Protein AF-A0A8W8I0H3-F1 (afdb_monomer)

Foldseek 3Di:
DCVCVVVVNAQCFADPVRAGVLNVDPDPVSNVVCVVSHDADPLNVVLCVCVVVVPDDPPPDDPVSVVVSVRD

pLDDT: mean 84.66, std 7.03, range [63.19, 96.25]

Mean predicted aligned error: 5.5 Å

Structure (mmCIF, N/CA/C/O backbone):
data_AF-A0A8W8I0H3-F1
#
_entry.id   AF-A0A8W8I0H3-F1
#
loop_
_atom_site.group_PDB
_atom_site.id
_atom_site.type_symbol
_atom_site.label_atom_id
_atom_site.label_alt_id
_atom_site.label_comp_id
_atom_site.label_asym_id
_atom_site.label_entity_id
_atom_site.label_seq_id
_atom_site.pdbx_PDB_ins_code
_atom_site.Cartn_x
_atom_site.Cartn_y
_atom_site.Cartn_z
_atom_site.occupancy
_atom_site.B_iso_or_equiv
_atom_site.auth_seq_id
_atom_site.auth_comp_id
_atom_site.auth_asym_id
_atom_site.auth_atom_id
_atom_site.pdbx_PDB_model_num
ATOM 1 N N . ILE A 1 1 ? 3.581 -8.921 -15.429 1.00 63.19 1 ILE A N 1
ATOM 2 C CA . ILE A 1 1 ? 3.196 -8.058 -14.288 1.00 63.19 1 ILE A CA 1
ATOM 3 C C . ILE A 1 1 ? 1.884 -7.323 -14.550 1.00 63.19 1 ILE A C 1
ATOM 5 O O . ILE A 1 1 ? 1.076 -7.322 -13.640 1.00 63.19 1 ILE A O 1
ATOM 9 N N . HIS A 1 2 ? 1.625 -6.802 -15.758 1.00 69.00 2 HIS A N 1
ATOM 10 C CA . HIS A 1 2 ? 0.355 -6.126 -16.086 1.00 69.00 2 HIS A CA 1
ATOM 11 C C . HIS A 1 2 ? -0.899 -6.883 -15.615 1.00 69.00 2 HIS A C 1
ATOM 13 O O . HIS A 1 2 ? -1.641 -6.328 -14.830 1.00 69.00 2 HIS A O 1
ATOM 19 N N . VAL A 1 3 ? -1.031 -8.189 -15.895 1.00 75.25 3 VAL A N 1
ATOM 20 C CA . VAL A 1 3 ? -2.156 -9.023 -15.399 1.00 75.25 3 VAL A CA 1
ATOM 21 C C . VAL A 1 3 ? -2.360 -8.974 -13.873 1.00 75.25 3 VAL A C 1
ATOM 23 O O . VAL A 1 3 ? -3.485 -9.076 -13.404 1.00 75.25 3 VAL A O 1
ATOM 26 N N . LEU A 1 4 ? -1.286 -8.839 -13.091 1.00 73.19 4 LEU A N 1
ATOM 27 C CA . LEU A 1 4 ? -1.362 -8.751 -11.629 1.00 73.19 4 LEU A CA 1
ATOM 28 C C . LEU A 1 4 ? -1.739 -7.333 -11.184 1.00 73.19 4 LEU A C 1
ATOM 30 O O . LEU A 1 4 ? -2.592 -7.176 -10.319 1.00 73.19 4 LEU A O 1
ATOM 34 N N . VAL A 1 5 ? -1.132 -6.311 -11.790 1.00 69.38 5 VAL A N 1
ATOM 35 C CA . VAL A 1 5 ? -1.426 -4.896 -11.495 1.00 69.38 5 VAL A CA 1
ATOM 36 C C . VAL A 1 5 ? -2.859 -4.542 -11.894 1.00 69.38 5 VAL A C 1
ATOM 38 O O . VAL A 1 5 ? -3.567 -3.916 -11.117 1.00 69.38 5 VAL A O 1
ATOM 41 N N . ASP A 1 6 ? -3.324 -5.033 -13.043 1.00 71.75 6 ASP A N 1
ATOM 42 C CA . ASP A 1 6 ? -4.704 -4.883 -13.519 1.00 71.75 6 ASP A CA 1
ATOM 43 C C . ASP A 1 6 ? -5.710 -5.610 -12.605 1.00 71.75 6 ASP A C 1
A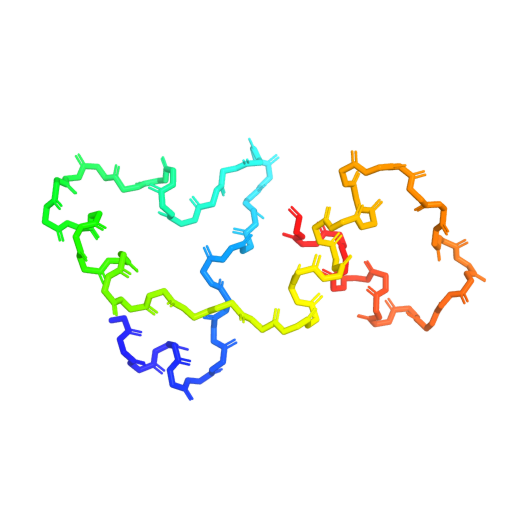TOM 45 O O . ASP A 1 6 ? -6.887 -5.260 -12.567 1.00 71.75 6 ASP A O 1
ATOM 49 N N . ALA A 1 7 ? -5.241 -6.604 -11.841 1.00 72.62 7 ALA A N 1
ATOM 50 C CA . ALA A 1 7 ? -5.991 -7.291 -10.791 1.00 72.62 7 ALA A CA 1
ATOM 51 C C . ALA A 1 7 ? -5.812 -6.645 -9.396 1.00 72.62 7 ALA A C 1
ATOM 53 O O . ALA A 1 7 ? -6.048 -7.306 -8.387 1.00 72.62 7 ALA A O 1
ATOM 54 N N . ASP A 1 8 ? -5.393 -5.376 -9.341 1.00 68.69 8 ASP A N 1
ATOM 55 C CA . ASP A 1 8 ? -5.186 -4.570 -8.124 1.00 68.69 8 ASP A CA 1
ATOM 56 C C . ASP A 1 8 ? -4.043 -5.077 -7.218 1.00 68.69 8 ASP A C 1
ATOM 58 O O . ASP A 1 8 ? -4.030 -4.865 -6.006 1.00 68.69 8 ASP A O 1
ATOM 62 N N . SER A 1 9 ? -3.040 -5.758 -7.795 1.00 74.81 9 SER A N 1
ATOM 63 C CA . SER A 1 9 ? -1.843 -6.147 -7.037 1.00 74.81 9 SER A CA 1
ATOM 64 C C . SER A 1 9 ? -1.003 -4.921 -6.681 1.00 74.81 9 SER A C 1
ATOM 66 O O . SER A 1 9 ? -0.393 -4.287 -7.544 1.00 74.81 9 SER A O 1
ATOM 68 N N . HIS A 1 10 ? -0.916 -4.636 -5.386 1.00 78.31 10 HIS A N 1
ATOM 69 C CA . HIS A 1 10 ? -0.115 -3.551 -4.831 1.00 78.31 10 HIS A 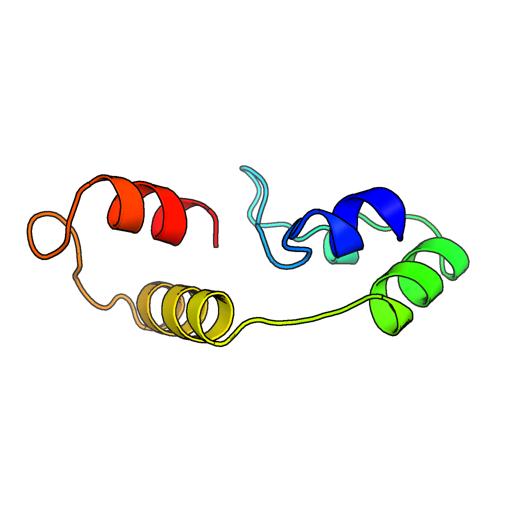CA 1
ATOM 70 C C . HIS A 1 10 ? 1.388 -3.867 -4.899 1.00 78.31 10 HIS A C 1
ATOM 72 O O . HIS A 1 10 ? 1.863 -4.856 -4.338 1.00 78.31 10 HIS A O 1
ATOM 78 N N . LEU A 1 11 ? 2.158 -3.012 -5.574 1.00 81.06 11 LEU A N 1
ATOM 79 C CA . LEU A 1 11 ? 3.612 -3.172 -5.719 1.00 81.06 11 LEU A CA 1
ATOM 80 C C . LEU A 1 11 ? 4.405 -2.628 -4.522 1.00 81.06 11 LEU A C 1
ATOM 82 O O . LEU A 1 11 ? 5.593 -2.927 -4.381 1.00 81.06 11 LEU A O 1
ATOM 86 N N . ASP A 1 12 ? 3.754 -1.850 -3.662 1.00 79.56 12 ASP A N 1
ATOM 87 C CA . ASP A 1 12 ? 4.327 -1.238 -2.466 1.00 79.56 12 ASP A CA 1
ATOM 88 C C . ASP A 1 12 ? 4.099 -2.050 -1.182 1.00 79.56 12 ASP A C 1
ATOM 90 O O . ASP A 1 12 ? 4.528 -1.619 -0.114 1.00 79.56 12 ASP A O 1
ATOM 94 N N . ILE A 1 13 ? 3.486 -3.235 -1.285 1.00 83.00 13 ILE A N 1
ATOM 95 C CA . ILE A 1 13 ? 3.437 -4.205 -0.188 1.00 83.00 13 ILE A CA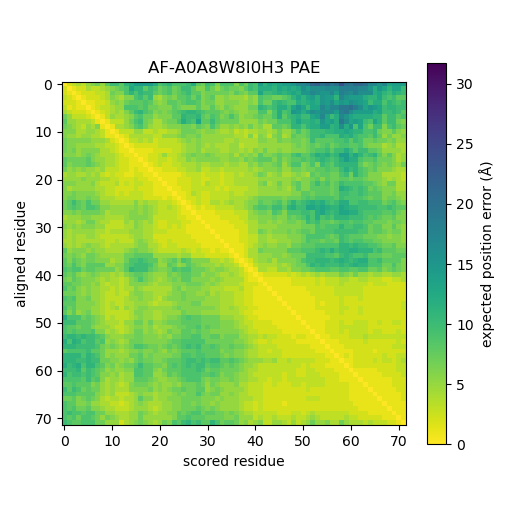 1
ATOM 96 C C . ILE A 1 13 ? 4.850 -4.695 0.128 1.00 83.00 13 ILE A C 1
ATOM 98 O O . ILE A 1 13 ? 5.637 -5.042 -0.761 1.00 83.00 13 ILE A O 1
ATOM 102 N N . CYS A 1 14 ? 5.140 -4.770 1.422 1.00 82.50 14 CYS A N 1
ATOM 103 C CA . CYS A 1 14 ? 6.397 -5.252 1.954 1.00 82.50 14 CYS A CA 1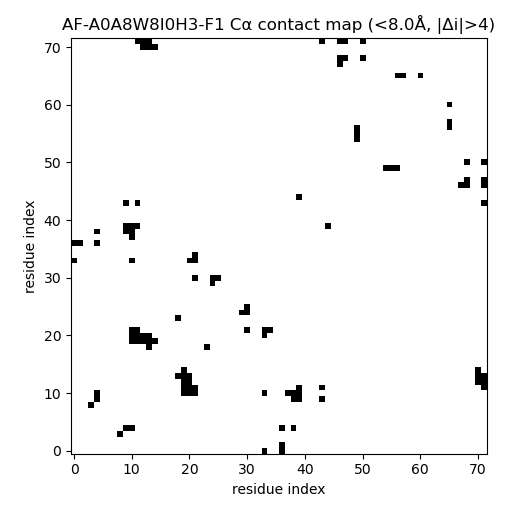
ATOM 104 C C . CYS A 1 14 ? 6.328 -6.745 2.292 1.00 82.50 14 CYS A C 1
ATOM 106 O O . CYS A 1 14 ? 5.347 -7.253 2.835 1.00 82.50 14 CYS A O 1
ATOM 108 N N . ASN A 1 15 ? 7.420 -7.465 2.039 1.00 83.25 15 ASN A N 1
ATOM 109 C CA . ASN A 1 15 ? 7.591 -8.817 2.563 1.00 83.25 15 ASN A CA 1
ATOM 110 C C . ASN A 1 15 ? 7.937 -8.802 4.074 1.00 83.25 15 ASN A C 1
ATOM 112 O O . ASN A 1 15 ? 8.074 -7.750 4.701 1.00 83.25 15 ASN A O 1
ATOM 116 N N . LYS A 1 16 ? 8.146 -9.985 4.674 1.00 81.00 16 LYS A N 1
ATOM 117 C CA . LYS A 1 16 ? 8.537 -10.122 6.096 1.00 81.00 16 LYS A CA 1
ATOM 118 C C . LYS A 1 16 ? 9.855 -9.416 6.455 1.00 81.00 16 LYS A C 1
ATOM 120 O O . LYS A 1 16 ? 10.080 -9.119 7.623 1.00 81.00 16 LYS A O 1
ATOM 125 N N . GLU A 1 17 ? 10.709 -9.147 5.469 1.00 80.62 17 GLU A N 1
ATOM 126 C CA . GLU A 1 17 ? 11.970 -8.411 5.619 1.00 80.62 17 GLU A CA 1
ATOM 127 C C . GLU A 1 17 ? 11.825 -6.903 5.361 1.00 80.62 17 GLU A C 1
ATOM 129 O O . GLU A 1 17 ? 12.833 -6.203 5.303 1.00 80.62 17 GLU A O 1
ATOM 134 N N . ARG A 1 18 ? 10.596 -6.393 5.199 1.00 75.75 18 ARG A N 1
ATOM 135 C CA . ARG A 1 18 ? 10.302 -4.989 4.860 1.00 75.75 18 ARG A CA 1
ATOM 136 C C . ARG A 1 18 ? 10.851 -4.539 3.504 1.00 75.75 18 ARG A C 1
ATOM 138 O O . ARG A 1 18 ? 11.197 -3.376 3.332 1.00 75.75 18 ARG A O 1
ATOM 145 N N . LYS A 1 19 ? 10.943 -5.461 2.547 1.00 83.62 19 LYS A N 1
ATOM 146 C CA . LYS A 1 19 ? 11.333 -5.159 1.166 1.00 83.62 19 LYS A CA 1
ATOM 147 C C . LYS A 1 19 ? 10.099 -5.144 0.279 1.00 83.62 19 LYS A C 1
ATOM 149 O O . LYS A 1 19 ? 9.315 -6.096 0.305 1.00 83.62 19 LYS A O 1
ATOM 154 N N . THR A 1 20 ? 9.952 -4.083 -0.501 1.00 85.75 20 THR A N 1
ATOM 155 C CA . THR A 1 20 ? 8.942 -3.968 -1.556 1.00 85.75 20 THR A CA 1
ATOM 156 C C . THR A 1 20 ? 9.321 -4.823 -2.765 1.00 85.75 20 THR A C 1
ATOM 158 O O . THR A 1 20 ? 10.449 -5.311 -2.885 1.00 85.75 20 THR A O 1
ATOM 161 N N . THR A 1 21 ? 8.399 -4.977 -3.718 1.00 85.38 21 THR A N 1
ATOM 162 C CA . THR A 1 21 ? 8.712 -5.647 -4.994 1.00 85.38 21 THR A CA 1
ATOM 163 C C . THR A 1 21 ? 9.861 -4.966 -5.747 1.00 85.38 21 THR A C 1
ATOM 165 O O . THR A 1 21 ? 10.676 -5.655 -6.359 1.00 85.38 21 THR A O 1
ATOM 168 N N . MET A 1 22 ? 9.975 -3.635 -5.635 1.00 85.69 22 MET A N 1
ATOM 169 C CA . MET A 1 22 ? 11.091 -2.850 -6.170 1.00 85.69 22 MET A CA 1
ATOM 170 C C . MET A 1 22 ? 12.424 -3.211 -5.510 1.00 85.69 22 MET A C 1
ATOM 172 O O . MET A 1 22 ? 13.409 -3.414 -6.215 1.00 85.69 22 MET A O 1
ATOM 176 N N . ASP A 1 23 ? 12.454 -3.347 -4.182 1.00 85.81 23 ASP A N 1
ATOM 177 C CA . ASP A 1 23 ? 13.674 -3.693 -3.435 1.00 85.81 23 ASP A CA 1
ATOM 178 C C . ASP A 1 23 ? 14.164 -5.117 -3.738 1.00 85.81 23 ASP A C 1
ATOM 180 O O . ASP A 1 23 ? 15.327 -5.455 -3.512 1.00 85.81 23 ASP A O 1
ATOM 184 N N . CYS A 1 24 ? 13.272 -5.978 -4.233 1.00 86.69 24 CYS A N 1
ATOM 185 C CA . CYS A 1 24 ? 13.587 -7.348 -4.622 1.00 86.69 24 CYS A CA 1
ATOM 186 C C . CYS A 1 24 ? 14.030 -7.502 -6.088 1.00 86.69 24 CYS A C 1
ATOM 188 O O . CYS A 1 24 ? 14.407 -8.613 -6.473 1.00 86.69 24 CYS A O 1
ATOM 190 N N . ALA A 1 25 ? 13.997 -6.441 -6.902 1.00 88.31 25 ALA A N 1
ATOM 191 C CA . ALA A 1 25 ? 14.436 -6.496 -8.295 1.00 88.31 25 ALA A CA 1
ATOM 192 C C . ALA A 1 25 ? 15.947 -6.773 -8.378 1.00 88.31 25 ALA A C 1
ATOM 194 O O . ALA A 1 25 ? 16.752 -6.088 -7.751 1.00 88.31 25 ALA A O 1
ATOM 195 N N . LYS A 1 26 ? 16.347 -7.786 -9.157 1.00 88.19 26 LYS A N 1
ATOM 196 C CA . LYS A 1 26 ? 17.760 -8.194 -9.281 1.00 88.19 26 LYS A CA 1
ATOM 197 C C . LYS A 1 26 ? 18.430 -7.610 -10.517 1.00 88.19 26 LYS A C 1
ATOM 199 O O . LYS A 1 26 ? 19.655 -7.538 -10.568 1.00 88.19 26 LYS A O 1
ATOM 204 N N . ARG A 1 27 ? 17.636 -7.240 -11.526 1.00 91.19 27 ARG A N 1
ATOM 205 C CA . ARG A 1 27 ? 18.106 -6.706 -12.810 1.00 91.19 27 ARG A CA 1
ATOM 206 C C . ARG A 1 27 ? 17.485 -5.341 -13.096 1.00 91.19 27 ARG A C 1
ATOM 208 O O . ARG A 1 27 ? 16.326 -5.099 -12.770 1.00 91.19 27 ARG A O 1
ATOM 215 N N . GLU A 1 28 ? 18.228 -4.481 -13.788 1.00 87.88 28 GLU A N 1
ATOM 216 C CA . GLU A 1 28 ? 17.772 -3.122 -14.128 1.00 87.88 28 GLU A CA 1
ATOM 217 C C . GLU A 1 28 ? 16.525 -3.124 -15.029 1.00 87.88 28 GLU A C 1
ATOM 219 O O . GLU A 1 28 ? 15.645 -2.271 -14.910 1.00 87.88 28 GLU A O 1
ATOM 224 N N . GLU A 1 29 ? 16.400 -4.122 -15.902 1.00 90.00 29 GLU A N 1
ATOM 225 C CA . GLU A 1 29 ? 15.217 -4.330 -16.744 1.00 90.00 29 GLU A CA 1
ATOM 226 C C . GLU A 1 29 ? 13.963 -4.699 -15.931 1.00 90.00 29 GLU A C 1
ATOM 228 O O . GLU A 1 29 ? 12.873 -4.214 -16.233 1.00 90.00 29 GLU A O 1
ATOM 233 N N . GLU A 1 30 ? 14.111 -5.464 -14.842 1.00 85.69 30 GLU A N 1
ATOM 234 C CA . GLU A 1 30 ? 13.019 -5.764 -13.903 1.00 85.69 30 GLU A CA 1
ATOM 235 C C . GLU A 1 30 ? 12.606 -4.501 -13.141 1.00 85.69 30 GLU A C 1
ATOM 237 O O . GLU A 1 30 ? 11.420 -4.182 -13.064 1.00 85.69 30 GLU A O 1
ATOM 242 N N . ALA A 1 31 ? 13.584 -3.740 -12.639 1.00 85.94 31 ALA A N 1
ATOM 243 C CA . ALA A 1 31 ? 13.341 -2.480 -11.939 1.00 85.94 31 ALA A CA 1
ATOM 244 C C . ALA A 1 31 ? 12.673 -1.434 -12.845 1.00 85.94 31 ALA A C 1
ATOM 246 O O . ALA A 1 31 ? 11.827 -0.656 -12.408 1.00 85.94 31 ALA A O 1
ATOM 247 N N . THR A 1 32 ? 13.037 -1.399 -14.126 1.00 86.81 32 THR A N 1
ATOM 248 C CA . THR A 1 32 ? 12.422 -0.504 -15.115 1.00 86.81 32 THR A CA 1
ATOM 249 C C . THR A 1 32 ? 10.971 -0.886 -15.377 1.00 86.81 32 THR A C 1
ATOM 251 O O . THR A 1 32 ? 10.106 -0.017 -15.326 1.00 86.81 32 THR A O 1
ATOM 254 N N . LEU A 1 33 ? 10.686 -2.177 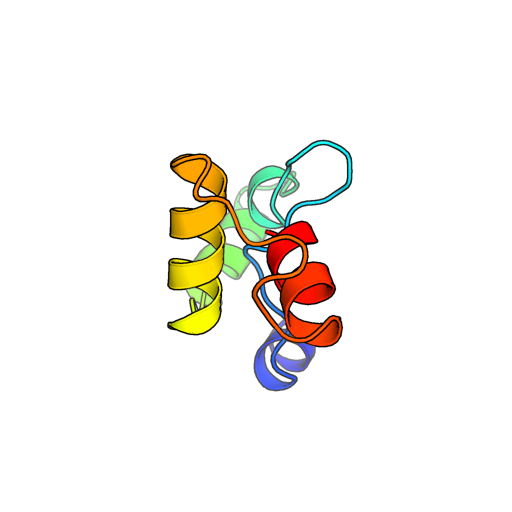-15.566 1.00 85.94 33 LEU A N 1
ATOM 255 C CA . LEU A 1 33 ? 9.323 -2.676 -15.755 1.00 85.94 33 LEU A CA 1
ATOM 256 C C . LEU A 1 33 ? 8.423 -2.413 -14.537 1.00 85.94 33 LEU A C 1
ATOM 258 O O . LEU A 1 33 ? 7.255 -2.058 -14.688 1.00 85.94 33 LEU A O 1
ATOM 262 N N . LEU A 1 34 ? 8.960 -2.580 -13.328 1.00 84.88 34 LEU A N 1
ATOM 263 C CA . LEU A 1 34 ? 8.231 -2.299 -12.093 1.00 84.88 34 LEU A CA 1
ATOM 264 C C . LEU A 1 34 ? 7.955 -0.797 -11.928 1.00 84.88 34 LEU A C 1
ATOM 266 O O . LEU A 1 34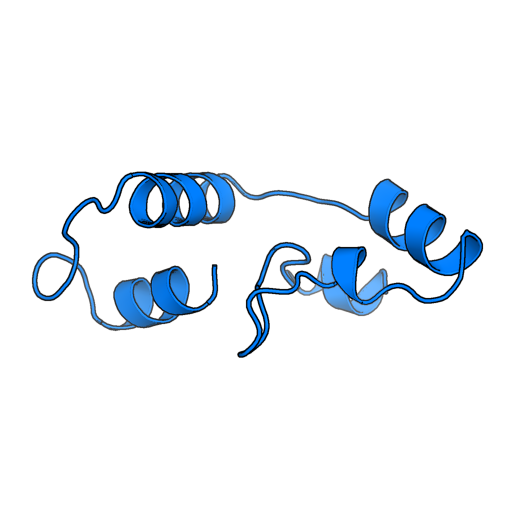 ? 6.830 -0.433 -11.603 1.00 84.88 34 LEU A O 1
ATOM 270 N N . ARG A 1 35 ? 8.931 0.077 -12.226 1.00 83.75 35 ARG A N 1
ATOM 271 C CA . ARG A 1 35 ? 8.754 1.543 -12.195 1.00 83.75 35 ARG A CA 1
ATOM 272 C C . ARG A 1 35 ? 7.675 2.021 -13.162 1.00 83.75 35 ARG A C 1
ATOM 274 O O . ARG A 1 35 ? 6.852 2.846 -12.782 1.00 83.75 35 ARG A O 1
ATOM 281 N N . THR A 1 36 ? 7.659 1.512 -14.394 1.00 83.88 36 THR A N 1
ATOM 282 C CA . THR A 1 36 ? 6.660 1.912 -15.401 1.00 83.88 36 THR A CA 1
ATOM 283 C C . THR A 1 36 ? 5.266 1.367 -15.105 1.00 83.88 36 THR A C 1
ATOM 285 O O . THR A 1 36 ? 4.280 1.941 -15.558 1.00 83.88 36 THR A O 1
ATOM 288 N N . SER A 1 37 ? 5.178 0.286 -14.327 1.00 78.56 37 SER A N 1
ATOM 289 C CA . SER A 1 37 ? 3.915 -0.331 -13.908 1.00 78.56 37 SER A CA 1
ATOM 290 C C . SER A 1 37 ? 3.454 0.127 -12.519 1.00 78.56 37 SER A C 1
ATOM 292 O O . SER A 1 37 ? 2.438 -0.361 -12.028 1.00 78.56 37 SER A O 1
ATOM 294 N N . PHE A 1 38 ? 4.198 1.022 -11.859 1.00 79.44 38 PHE A N 1
ATOM 295 C CA . PHE A 1 38 ? 3.930 1.407 -10.480 1.00 79.44 38 PHE A CA 1
ATOM 296 C C . PHE A 1 38 ? 2.686 2.288 -10.374 1.00 79.44 38 PHE A C 1
ATOM 298 O O . PHE A 1 38 ? 2.661 3.417 -10.865 1.00 79.44 38 PHE A O 1
ATOM 305 N N . GLN A 1 39 ? 1.668 1.784 -9.683 1.00 76.75 39 GLN A N 1
ATOM 306 C CA . GLN A 1 39 ? 0.473 2.536 -9.322 1.00 76.75 39 GLN A CA 1
ATOM 307 C C . GLN A 1 39 ? 0.304 2.489 -7.807 1.00 76.75 39 GLN A C 1
ATOM 309 O O . GLN A 1 39 ? 0.258 1.415 -7.210 1.00 76.75 39 GLN A O 1
ATOM 314 N N . LEU A 1 40 ? 0.231 3.666 -7.184 1.00 77.12 40 LEU A N 1
ATOM 315 C CA . LEU A 1 40 ? 0.013 3.795 -5.749 1.00 77.12 40 LEU A CA 1
ATOM 316 C C . LEU A 1 40 ? -1.416 4.274 -5.507 1.00 77.12 40 LEU A C 1
ATOM 318 O O . LEU A 1 40 ? -1.784 5.377 -5.913 1.00 77.12 40 LEU A O 1
ATOM 322 N N . SER A 1 41 ? -2.219 3.459 -4.829 1.00 84.00 41 SER A N 1
ATOM 323 C CA . SER A 1 41 ? -3.557 3.882 -4.423 1.00 84.00 41 SER A CA 1
ATOM 324 C C . SER A 1 41 ? -3.488 4.851 -3.233 1.00 84.00 41 SER A C 1
ATOM 326 O O . SER A 1 41 ? -2.533 4.850 -2.451 1.00 84.00 41 SER A O 1
ATOM 328 N N . LEU A 1 42 ? -4.540 5.649 -3.031 1.00 84.81 42 LEU A N 1
ATOM 329 C CA . LEU A 1 42 ? -4.649 6.501 -1.842 1.00 84.81 42 LEU A CA 1
ATOM 330 C C . LEU A 1 42 ? -4.669 5.677 -0.540 1.00 84.81 42 LEU A C 1
ATOM 332 O O . LEU A 1 42 ? -4.124 6.115 0.470 1.00 84.81 42 LEU A O 1
ATOM 336 N N . LYS A 1 43 ? -5.256 4.471 -0.566 1.00 86.06 43 LYS A N 1
ATOM 337 C CA . LYS A 1 43 ? -5.262 3.552 0.585 1.00 86.06 43 LYS A CA 1
ATOM 338 C C . LYS A 1 43 ? -3.848 3.114 0.957 1.00 86.06 43 LYS A C 1
ATOM 340 O O . LYS A 1 43 ? -3.501 3.142 2.133 1.00 86.06 43 LYS A O 1
ATOM 345 N N . CYS A 1 44 ? -3.038 2.773 -0.039 1.00 86.75 44 CYS A N 1
ATOM 346 C CA . CYS A 1 44 ? -1.632 2.415 0.131 1.00 86.75 44 CYS A CA 1
ATOM 347 C C . CYS A 1 44 ? -0.822 3.576 0.723 1.00 86.75 44 CYS A C 1
ATOM 349 O O . CYS A 1 44 ? -0.077 3.407 1.689 1.00 86.75 44 CYS A O 1
ATOM 351 N N . LEU A 1 45 ? -1.037 4.793 0.211 1.00 86.69 45 LEU A N 1
ATOM 352 C CA . LEU A 1 45 ? -0.400 5.996 0.747 1.00 86.69 45 LEU A CA 1
ATOM 353 C C . LEU A 1 45 ? -0.780 6.242 2.217 1.00 86.69 45 LEU A C 1
ATOM 355 O O . LEU A 1 45 ? 0.090 6.540 3.036 1.00 86.69 45 LEU A O 1
ATOM 359 N N . ALA A 1 46 ? -2.060 6.081 2.561 1.00 90.44 46 ALA A N 1
ATOM 360 C CA . ALA A 1 46 ? -2.544 6.221 3.930 1.00 90.44 46 ALA A CA 1
ATOM 361 C C . ALA A 1 46 ? -1.962 5.146 4.864 1.00 90.44 46 ALA A C 1
ATOM 363 O O . ALA A 1 46 ? -1.510 5.479 5.958 1.00 90.44 46 ALA A O 1
ATOM 364 N N . ALA A 1 47 ? -1.908 3.884 4.426 1.00 89.69 47 ALA A N 1
ATOM 365 C CA . ALA A 1 47 ? -1.315 2.790 5.196 1.00 89.69 47 ALA A CA 1
ATOM 366 C C . ALA A 1 47 ? 0.170 3.047 5.493 1.00 89.69 47 ALA A C 1
ATOM 368 O O . ALA A 1 47 ? 0.589 2.982 6.650 1.00 89.69 47 ALA A O 1
ATOM 369 N N . ARG A 1 48 ? 0.943 3.456 4.475 1.00 87.81 48 ARG A N 1
ATOM 370 C CA . ARG A 1 48 ? 2.351 3.851 4.639 1.00 87.81 48 ARG A CA 1
ATOM 371 C C . ARG A 1 48 ? 2.512 5.017 5.606 1.00 87.81 48 ARG A C 1
ATOM 373 O O . ARG A 1 48 ? 3.419 4.997 6.432 1.00 87.81 48 ARG A O 1
ATOM 380 N N . TYR A 1 49 ? 1.653 6.033 5.519 1.00 91.38 49 TYR A N 1
ATOM 381 C CA . TYR A 1 49 ? 1.703 7.172 6.435 1.00 91.38 49 TYR A CA 1
ATOM 382 C C . TYR A 1 49 ? 1.451 6.741 7.882 1.00 91.38 49 TYR A C 1
ATOM 384 O O . TYR A 1 49 ? 2.232 7.096 8.763 1.00 91.38 49 TYR A O 1
ATOM 392 N 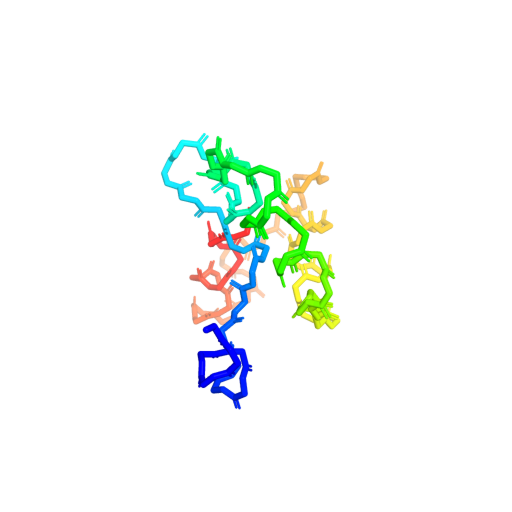N . ILE A 1 50 ? 0.403 5.948 8.117 1.00 91.44 50 ILE A N 1
ATOM 393 C CA . ILE A 1 50 ? 0.046 5.450 9.449 1.00 91.44 50 ILE A CA 1
ATOM 394 C C . ILE A 1 50 ? 1.202 4.639 10.043 1.00 91.44 50 ILE A C 1
ATOM 396 O O . ILE A 1 50 ? 1.589 4.891 11.182 1.00 91.44 50 ILE A O 1
ATOM 400 N N . ARG A 1 51 ? 1.816 3.734 9.267 1.00 86.50 51 ARG A N 1
ATOM 401 C CA . ARG A 1 51 ? 2.921 2.900 9.760 1.00 86.50 51 ARG A CA 1
ATOM 402 C C . ARG A 1 51 ? 4.225 3.669 9.962 1.00 86.50 51 ARG A C 1
ATOM 404 O O . ARG A 1 51 ? 4.893 3.450 10.961 1.00 86.50 51 ARG A O 1
ATOM 411 N N . ASN A 1 52 ? 4.584 4.580 9.057 1.00 88.94 52 ASN A N 1
ATOM 412 C CA . ASN A 1 52 ? 5.839 5.338 9.158 1.00 88.94 52 ASN A CA 1
ATOM 413 C C . ASN A 1 52 ? 5.830 6.394 10.271 1.00 88.94 52 ASN A C 1
ATOM 415 O O . ASN A 1 52 ? 6.895 6.866 10.657 1.00 88.94 52 ASN A O 1
ATOM 419 N N . ASN A 1 53 ? 4.648 6.791 10.745 1.00 93.12 53 ASN A N 1
ATOM 420 C CA . ASN A 1 53 ? 4.487 7.763 11.825 1.00 93.12 53 ASN A CA 1
ATOM 421 C C . ASN A 1 53 ? 3.992 7.111 13.127 1.00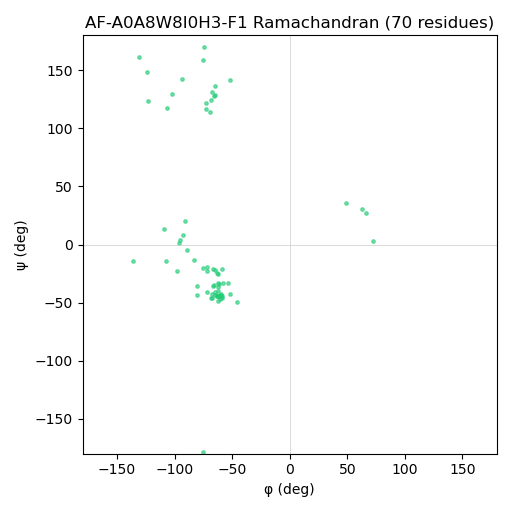 93.12 53 ASN A C 1
ATOM 423 O O . ASN A 1 53 ? 3.537 7.829 14.014 1.00 93.12 53 ASN A O 1
ATOM 427 N N . ASP A 1 54 ? 4.031 5.774 13.223 1.00 89.88 54 ASP A N 1
ATOM 428 C CA . ASP A 1 54 ? 3.583 4.999 14.389 1.00 89.88 54 ASP A CA 1
ATOM 429 C C . ASP A 1 54 ? 2.186 5.411 14.899 1.00 89.88 54 ASP A C 1
ATOM 431 O O . ASP A 1 54 ? 1.904 5.417 16.100 1.00 89.88 54 ASP A O 1
ATOM 435 N N . VAL A 1 55 ? 1.288 5.780 13.977 1.00 94.31 55 VAL A N 1
ATOM 436 C CA . VAL A 1 55 ? -0.075 6.191 14.320 1.00 94.31 55 VAL A CA 1
ATOM 437 C C . VAL A 1 55 ? -0.818 4.958 14.844 1.00 94.31 55 VAL A C 1
ATOM 439 O O . VAL A 1 55 ? -0.887 3.953 14.136 1.00 94.31 55 VAL A O 1
ATOM 442 N N . PRO A 1 56 ? -1.390 4.988 16.059 1.00 93.25 56 PRO A N 1
ATOM 443 C CA . PRO A 1 56 ? -2.078 3.832 16.618 1.00 93.25 56 PRO A CA 1
ATOM 444 C C . PRO A 1 56 ? -3.361 3.537 15.833 1.00 93.25 56 PRO A C 1
ATOM 446 O O . PRO A 1 56 ? -4.173 4.431 15.599 1.00 93.25 56 PRO A O 1
ATOM 449 N N . TYR A 1 57 ? -3.558 2.274 15.452 1.00 92.25 57 TYR A N 1
ATOM 450 C CA . TYR A 1 57 ? -4.756 1.834 14.722 1.00 92.25 57 TYR A CA 1
ATOM 451 C C . TYR A 1 57 ? -5.366 0.515 15.221 1.00 92.25 57 TYR A C 1
ATOM 453 O O . TYR A 1 57 ? -6.504 0.215 14.875 1.00 92.25 57 TYR A O 1
ATOM 461 N N . HIS A 1 58 ? -4.652 -0.262 16.041 1.00 93.25 58 HIS A N 1
ATOM 462 C CA . HIS A 1 58 ? -5.148 -1.545 16.554 1.00 93.25 58 HIS A CA 1
ATOM 463 C C . HIS A 1 58 ? -6.368 -1.352 17.466 1.00 93.25 58 HIS A C 1
ATOM 465 O O . HIS A 1 58 ? -6.329 -0.553 18.402 1.00 93.25 58 HIS A O 1
ATOM 471 N N . GLY A 1 59 ? -7.445 -2.086 17.199 1.00 95.19 59 GLY A N 1
ATOM 472 C CA . GLY A 1 59 ? -8.725 -1.992 17.900 1.00 95.19 59 GLY A CA 1
ATOM 473 C C . GLY A 1 59 ? -9.536 -0.729 17.586 1.00 95.19 59 GLY A C 1
ATOM 474 O O . GLY A 1 59 ? -10.597 -0.537 18.178 1.00 95.19 59 GLY A O 1
ATOM 475 N N . LEU A 1 60 ? -9.057 0.136 16.682 1.00 95.31 60 LEU A N 1
ATOM 476 C CA . LEU A 1 60 ? -9.699 1.410 16.323 1.00 95.31 60 LEU A CA 1
ATOM 477 C C . LEU A 1 60 ? -10.341 1.385 14.934 1.00 95.31 60 LEU A C 1
ATOM 479 O O . LEU A 1 60 ? -11.126 2.271 14.595 1.00 95.31 60 LEU A O 1
ATOM 483 N N . ILE A 1 61 ? -10.006 0.380 14.129 1.00 93.12 61 ILE A N 1
ATOM 484 C CA . ILE A 1 61 ? -10.523 0.191 12.779 1.00 93.12 61 ILE A CA 1
ATOM 485 C C . ILE A 1 61 ? -11.005 -1.255 12.604 1.00 93.12 61 ILE A C 1
ATOM 487 O O . ILE A 1 61 ? -10.638 -2.134 13.380 1.00 93.12 61 ILE A O 1
ATOM 491 N N . PRO A 1 62 ? -11.843 -1.534 11.595 1.00 96.25 62 PRO A N 1
ATOM 492 C CA . PRO A 1 62 ? -12.195 -2.901 11.237 1.00 96.25 62 PRO A CA 1
ATOM 493 C C . PRO A 1 62 ? -10.972 -3.805 11.021 1.00 96.25 62 PRO A C 1
ATOM 495 O O . PRO A 1 62 ? -10.009 -3.397 10.375 1.00 96.25 62 PRO A O 1
ATOM 498 N N . LEU A 1 63 ? -11.065 -5.062 11.469 1.00 93.06 63 LEU A N 1
ATOM 499 C CA . LEU A 1 63 ? -9.972 -6.044 11.415 1.00 93.06 63 LEU A CA 1
ATOM 500 C C . LEU A 1 63 ? -9.349 -6.188 10.016 1.00 93.06 63 LEU A C 1
ATOM 502 O O . LEU A 1 63 ? -8.132 -6.196 9.884 1.00 93.06 63 LEU A O 1
ATOM 506 N N . TYR A 1 64 ? -10.172 -6.221 8.964 1.00 89.00 64 TYR A N 1
ATOM 507 C CA . TYR A 1 64 ? -9.683 -6.342 7.585 1.00 89.00 64 TYR A CA 1
ATOM 508 C C . TYR A 1 64 ? -8.807 -5.151 7.148 1.00 89.00 64 TYR A C 1
ATOM 510 O O . TYR A 1 64 ? -7.971 -5.286 6.256 1.00 89.00 64 TYR A O 1
ATOM 518 N N . LEU A 1 65 ? -8.985 -3.970 7.758 1.00 89.00 65 LEU A N 1
ATOM 519 C CA . LEU A 1 65 ? -8.105 -2.824 7.531 1.00 89.00 65 LEU A CA 1
ATOM 520 C C . LEU A 1 65 ? -6.825 -2.937 8.354 1.00 89.00 65 LEU A C 1
ATOM 522 O O . LEU A 1 65 ? -5.775 -2.565 7.847 1.00 89.00 65 LEU A O 1
ATOM 526 N N . GLU A 1 66 ? -6.870 -3.478 9.573 1.00 91.94 66 GLU A N 1
ATOM 527 C CA . GLU A 1 66 ? -5.642 -3.757 10.333 1.00 91.94 66 GLU A CA 1
ATOM 528 C C . GLU A 1 66 ? -4.735 -4.735 9.580 1.00 91.94 66 GLU A C 1
ATOM 530 O O . GLU A 1 66 ? -3.538 -4.483 9.439 1.00 91.94 66 GLU A O 1
ATOM 535 N N . GLU A 1 67 ? -5.319 -5.801 9.025 1.00 88.56 67 GLU A N 1
ATOM 536 C CA . GLU A 1 67 ? -4.619 -6.763 8.170 1.00 88.56 67 GLU A CA 1
ATOM 537 C C . GLU A 1 67 ? -4.013 -6.078 6.939 1.00 88.56 67 GLU A C 1
ATOM 539 O O . GLU A 1 67 ? -2.845 -6.297 6.628 1.00 88.56 67 GLU A O 1
ATOM 544 N N . PHE A 1 68 ? -4.764 -5.189 6.279 1.00 87.38 68 PHE A N 1
ATOM 545 C CA . PHE A 1 68 ? -4.268 -4.412 5.140 1.00 87.38 68 PHE A CA 1
ATOM 546 C C . PHE A 1 68 ? -3.101 -3.484 5.516 1.00 87.38 68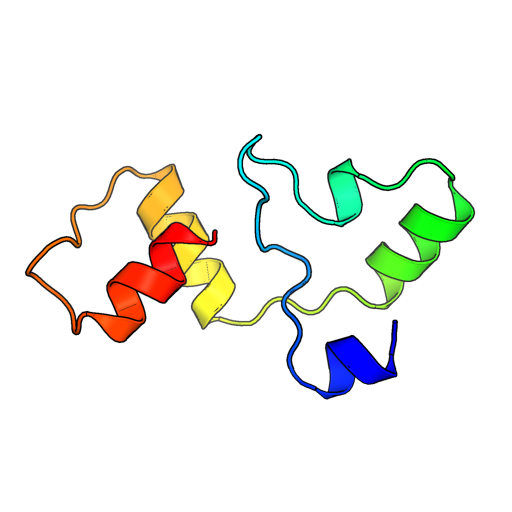 PHE A C 1
ATOM 548 O O . PHE A 1 68 ? -2.098 -3.419 4.801 1.00 87.38 68 PHE A O 1
ATOM 555 N N . LEU A 1 69 ? -3.200 -2.770 6.641 1.00 88.06 69 LEU A N 1
ATOM 556 C CA . LEU A 1 69 ? -2.138 -1.886 7.120 1.00 88.06 69 LEU A CA 1
ATOM 557 C C . LEU A 1 69 ? -0.872 -2.653 7.512 1.00 88.06 69 LEU A C 1
ATOM 559 O O . LEU A 1 69 ? 0.231 -2.165 7.279 1.00 88.06 69 LEU A O 1
ATOM 563 N N . ALA A 1 70 ? -1.004 -3.864 8.054 1.00 84.12 70 ALA A N 1
ATOM 564 C CA . ALA A 1 70 ? 0.141 -4.695 8.418 1.00 84.12 70 ALA A CA 1
ATOM 565 C C . ALA A 1 70 ? 1.007 -5.110 7.207 1.00 84.12 70 ALA A C 1
ATOM 567 O O . ALA A 1 70 ? 2.204 -5.379 7.375 1.00 84.12 70 ALA A O 1
ATOM 568 N N . LEU A 1 71 ? 0.430 -5.132 5.996 1.00 82.69 71 LEU A N 1
ATOM 569 C CA . LEU A 1 71 ? 1.115 -5.482 4.742 1.00 82.69 71 LEU A CA 1
ATOM 570 C C . LEU A 1 71 ? 2.049 -4.384 4.202 1.00 82.69 71 LEU A C 1
ATOM 572 O O . LEU A 1 71 ? 2.924 -4.691 3.395 1.00 82.69 71 LEU A O 1
ATOM 576 N N . HIS A 1 72 ? 1.868 -3.128 4.617 1.00 81.31 72 HIS A N 1
ATOM 577 C CA . HIS A 1 72 ? 2.582 -1.965 4.064 1.00 81.31 72 HIS A CA 1
ATOM 578 C C . HIS A 1 72 ? 3.729 -1.560 4.955 1.00 81.31 72 HIS A C 1
ATOM 580 O O . HIS A 1 72 ? 4.915 -1.813 4.669 1.00 81.31 72 HIS A O 1
#

Organism: Magallana gigas (NCBI:txid29159)

Radius of gyration: 13.48 Å; Cα contacts (8 Å, |Δi|>4): 58; chains: 1; bounding box: 30×18×35 Å

Secondary structure (DSSP, 8-state):
-HHHHTTT--TT---TTS--TTTT--SHHHHHHHHHT----HHHHHHHHHHHTT---TTTS-HHHHHHHHT-

Sequence (72 aa):
IHVLVDADSHLDICNKERKTTMDCAKREEEATLLRTSFQLSLKCLAARYIRNNDVPYHGLIPLYLEEFLALH

Solvent-accessible surface area (backbone atoms only — not comparable to full-atom values): 4424 Å² total; per-residue (Å²): 108,65,76,46,45,77,68,70,52,65,56,70,41,29,48,100,84,70,41,28,57,66,74,66,46,88,46,72,70,53,41,49,54,48,61,77,65,64,68,84,52,72,67,55,53,49,29,41,50,35,63,77,65,70,53,88,54,87,92,75,57,62,66,75,56,54,58,55,41,72,37,74

Nearest PDB structures (foldseek):
  8wqa-assembly1_B  TM=8.781E-01  e=1.354E-05  Homo sapiens
  8wqf-assembly1_F  TM=8.785E-01  e=2.985E-05  Homo sapiens
  8je2-assembly1_D  TM=8.516E-01  e=1.271E-04  Homo sapiens
  8je1-assembly1_I  TM=8.460E-01  e=1.358E-04  Homo sapiens
  8je1-assembly1_D  TM=8.430E-01  e=4.746E-04  Homo sapiens